Protein AF-A0A9N9WKV9-F1 (afdb_monomer_lite)

Radius of gyration: 31.24 Å; chains: 1; bounding box: 63×61×88 Å

Organism: NCBI:txid40085

Sequence (151 aa):
MCKRRRYNEIKNDPELLDIEKEKRRHQYLKRKKEKKVVQLKDKTLRSQREQRRRRKENSRKYRERKQANLNLIILDDTFPKEGPSVLKEEDPLQHATCPAVQRAIRKIRYKELKKRKLLISIIDALKKENASQCKKIHSLQKKLDDTKIKT

Structure (mmCIF, N/CA/C/O backbone):
data_AF-A0A9N9WKV9-F1
#
_entry.id   AF-A0A9N9WKV9-F1
#
loop_
_atom_site.group_PDB
_atom_site.id
_atom_site.type_symbol
_atom_site.label_atom_id
_atom_site.label_alt_i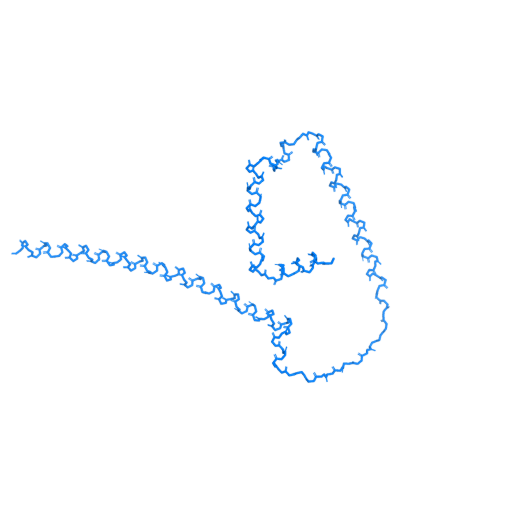d
_atom_site.label_comp_id
_atom_site.label_asym_id
_atom_site.label_entity_id
_atom_site.label_seq_id
_atom_site.pdbx_PDB_ins_code
_atom_site.Cartn_x
_atom_site.Cartn_y
_atom_site.Cartn_z
_atom_site.occupancy
_atom_site.B_iso_or_equiv
_atom_site.auth_seq_id
_atom_site.auth_comp_id
_atom_site.auth_asym_id
_atom_site.auth_atom_id
_atom_site.pdbx_PDB_model_num
ATOM 1 N N . MET A 1 1 ? 26.051 3.179 -13.783 1.00 53.38 1 MET A N 1
ATOM 2 C CA . MET A 1 1 ? 25.751 1.763 -13.447 1.00 53.38 1 MET A CA 1
ATOM 3 C C . MET A 1 1 ? 25.016 1.585 -12.108 1.00 53.38 1 MET A C 1
ATOM 5 O O . MET A 1 1 ? 23.976 0.935 -12.098 1.00 53.38 1 MET A O 1
ATOM 9 N N . CYS A 1 2 ? 25.465 2.189 -10.997 1.00 59.81 2 CYS A N 1
ATOM 10 C CA . CYS A 1 2 ? 24.922 1.929 -9.645 1.00 59.81 2 CYS A CA 1
ATOM 11 C C . CYS A 1 2 ? 23.418 2.223 -9.456 1.00 59.81 2 CYS A C 1
ATOM 13 O O . CYS A 1 2 ? 22.734 1.497 -8.741 1.00 59.81 2 CYS A O 1
ATOM 15 N N . LYS A 1 3 ? 22.860 3.224 -10.155 1.00 66.06 3 LYS A N 1
ATOM 16 C CA . LYS A 1 3 ? 21.421 3.554 -10.077 1.00 66.06 3 LYS A CA 1
ATOM 17 C C . LYS A 1 3 ? 20.508 2.441 -10.618 1.00 66.06 3 LYS A C 1
ATOM 19 O O . LYS A 1 3 ? 19.398 2.275 -10.124 1.00 66.06 3 LYS A O 1
ATOM 24 N N . ARG A 1 4 ? 20.969 1.674 -11.616 1.00 71.62 4 ARG A N 1
ATOM 25 C CA . ARG A 1 4 ? 20.188 0.592 -12.246 1.00 71.62 4 ARG A CA 1
ATOM 26 C C . ARG A 1 4 ? 20.168 -0.667 -11.373 1.00 71.62 4 ARG A C 1
ATOM 28 O O . ARG A 1 4 ? 19.117 -1.283 -11.248 1.00 71.62 4 ARG A O 1
ATOM 35 N N . ARG A 1 5 ? 21.294 -0.989 -10.720 1.00 74.88 5 ARG A N 1
ATOM 36 C CA . ARG A 1 5 ? 21.396 -2.086 -9.737 1.00 74.88 5 ARG A CA 1
ATOM 37 C C . ARG A 1 5 ? 20.501 -1.829 -8.524 1.00 74.88 5 ARG A C 1
ATOM 39 O O . ARG A 1 5 ? 19.593 -2.613 -8.283 1.00 74.88 5 ARG A O 1
ATOM 46 N N . ARG A 1 6 ? 20.615 -0.641 -7.919 1.00 75.31 6 ARG A N 1
ATOM 47 C CA . ARG A 1 6 ? 19.756 -0.208 -6.806 1.00 75.31 6 ARG A CA 1
ATOM 48 C C . ARG A 1 6 ? 18.262 -0.240 -7.146 1.00 75.31 6 ARG A C 1
ATOM 50 O O . ARG A 1 6 ? 17.451 -0.656 -6.330 1.00 75.31 6 ARG A O 1
ATOM 57 N N . TYR A 1 7 ? 17.877 0.183 -8.353 1.00 72.81 7 TYR A N 1
ATOM 58 C CA . TYR A 1 7 ? 16.476 0.101 -8.779 1.00 72.81 7 TYR A CA 1
ATOM 59 C C . TYR A 1 7 ? 15.995 -1.348 -8.901 1.00 72.81 7 TYR A C 1
ATOM 61 O O . TYR A 1 7 ? 14.878 -1.650 -8.496 1.00 72.81 7 TYR A O 1
ATOM 69 N N . ASN A 1 8 ? 16.828 -2.242 -9.437 1.00 74.81 8 ASN A N 1
ATOM 70 C CA . ASN A 1 8 ? 16.499 -3.660 -9.518 1.00 74.81 8 ASN A CA 1
ATOM 71 C C . ASN A 1 8 ? 16.411 -4.294 -8.122 1.00 74.81 8 ASN A C 1
ATOM 73 O O . ASN A 1 8 ? 15.481 -5.049 -7.878 1.00 74.81 8 ASN A O 1
ATOM 77 N N . GLU A 1 9 ? 17.304 -3.947 -7.198 1.00 76.38 9 GLU A N 1
ATOM 78 C CA . GLU A 1 9 ? 17.256 -4.388 -5.795 1.00 76.38 9 GLU A CA 1
ATOM 79 C C . GLU A 1 9 ? 15.953 -3.943 -5.113 1.00 76.38 9 GLU A C 1
ATOM 81 O O . GLU A 1 9 ? 15.213 -4.782 -4.611 1.00 76.38 9 GLU A O 1
ATOM 86 N N . ILE A 1 10 ? 15.598 -2.655 -5.209 1.00 73.38 10 ILE A N 1
ATOM 87 C CA . ILE A 1 10 ? 14.351 -2.108 -4.644 1.00 73.38 10 ILE A CA 1
ATOM 88 C C . ILE A 1 10 ? 13.109 -2.695 -5.329 1.00 73.38 10 ILE A C 1
ATOM 90 O O . ILE A 1 10 ? 12.085 -2.902 -4.691 1.00 73.38 10 ILE A O 1
ATOM 94 N N . LYS A 1 11 ? 13.155 -2.949 -6.641 1.00 75.12 11 LYS A N 1
ATOM 95 C CA . LYS A 1 11 ? 12.022 -3.519 -7.387 1.00 75.12 11 LYS A CA 1
ATOM 96 C C . LYS A 1 11 ? 11.801 -4.999 -7.065 1.00 75.12 11 LYS A C 1
ATOM 98 O O . LYS A 1 11 ? 10.664 -5.461 -7.118 1.00 75.12 11 LYS A O 1
ATOM 103 N N . ASN A 1 12 ? 12.873 -5.728 -6.768 1.00 75.38 12 ASN A N 1
ATOM 104 C CA . ASN A 1 12 ? 12.845 -7.167 -6.515 1.00 75.38 12 ASN A CA 1
ATOM 105 C C . ASN A 1 12 ? 12.626 -7.516 -5.031 1.00 75.38 12 ASN A C 1
ATOM 107 O O . ASN A 1 12 ? 12.466 -8.698 -4.713 1.00 75.38 12 ASN A O 1
ATOM 111 N N . ASP A 1 13 ? 12.610 -6.517 -4.144 1.00 79.44 13 ASP A N 1
ATOM 112 C CA . ASP A 1 13 ? 12.326 -6.657 -2.717 1.00 79.44 13 ASP A CA 1
ATOM 113 C C . ASP A 1 13 ? 11.046 -5.878 -2.336 1.00 79.44 13 ASP A C 1
ATOM 115 O O . ASP A 1 13 ? 11.025 -4.647 -2.415 1.00 79.44 13 ASP A O 1
ATOM 119 N N . PRO A 1 14 ? 9.958 -6.567 -1.938 1.00 76.00 14 PRO A N 1
ATOM 120 C CA . PRO A 1 14 ? 8.691 -5.922 -1.612 1.00 76.00 14 PRO A CA 1
ATOM 121 C C . PRO A 1 14 ? 8.759 -5.018 -0.372 1.00 76.00 14 PRO A C 1
ATOM 123 O O . PRO A 1 14 ? 8.053 -4.011 -0.342 1.00 76.00 14 PRO A O 1
ATOM 126 N N . GLU A 1 15 ? 9.604 -5.319 0.618 1.00 75.31 15 GLU A N 1
ATOM 127 C CA . GLU A 1 15 ? 9.721 -4.492 1.827 1.00 75.31 15 GLU A CA 1
ATOM 128 C C . GLU A 1 15 ? 10.442 -3.177 1.515 1.00 75.31 15 GLU A C 1
ATOM 130 O O . GLU A 1 15 ? 9.953 -2.094 1.85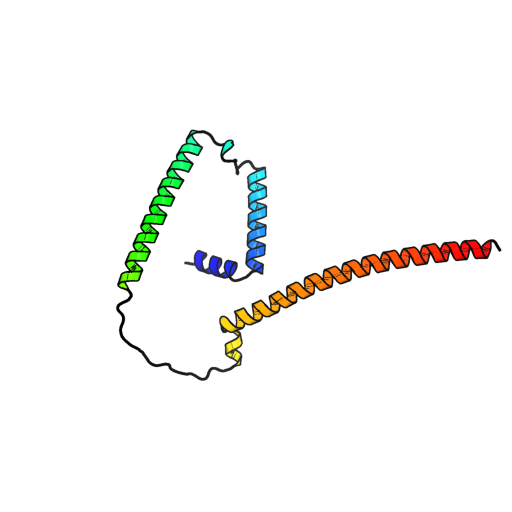0 1.00 75.31 15 GLU A O 1
ATOM 135 N N . LEU A 1 16 ? 11.549 -3.247 0.768 1.00 77.81 16 LEU A N 1
ATOM 136 C CA . LEU A 1 16 ? 12.245 -2.051 0.284 1.00 77.81 16 LEU A CA 1
ATOM 137 C C . LEU A 1 16 ? 11.366 -1.222 -0.656 1.00 77.81 16 LEU A C 1
ATOM 139 O O . LEU A 1 16 ? 11.397 0.010 -0.609 1.00 77.81 16 LEU A O 1
ATOM 143 N N . LEU A 1 17 ? 10.556 -1.875 -1.491 1.00 81.44 17 LEU A N 1
ATOM 144 C CA . LEU A 1 17 ? 9.624 -1.198 -2.383 1.00 81.44 17 LEU A CA 1
ATOM 145 C C . LEU A 1 17 ? 8.577 -0.394 -1.606 1.00 81.44 17 LEU A C 1
ATOM 147 O O . LEU A 1 17 ? 8.274 0.738 -1.992 1.00 81.44 17 LEU A O 1
ATOM 151 N N . ASP A 1 18 ? 8.019 -0.961 -0.538 1.00 80.62 18 ASP A N 1
ATOM 152 C CA . ASP A 1 18 ? 6.996 -0.299 0.269 1.00 80.62 18 ASP A CA 1
ATOM 153 C C . ASP A 1 18 ? 7.579 0.887 1.053 1.00 80.62 18 ASP A C 1
ATOM 155 O O . ASP A 1 18 ? 7.008 1.980 1.008 1.00 80.62 18 ASP A O 1
ATOM 159 N N . ILE A 1 19 ? 8.791 0.755 1.603 1.00 86.00 19 ILE A N 1
ATOM 160 C CA . ILE A 1 19 ? 9.538 1.876 2.203 1.00 86.00 19 ILE A CA 1
ATOM 161 C C . ILE A 1 19 ? 9.782 2.993 1.169 1.00 86.00 19 ILE A C 1
ATOM 163 O O . ILE A 1 19 ? 9.603 4.184 1.445 1.00 86.00 19 ILE A O 1
ATOM 167 N N . GLU A 1 20 ? 10.175 2.636 -0.055 1.00 87.25 20 GLU A N 1
ATOM 168 C CA . GLU A 1 20 ? 10.419 3.596 -1.137 1.00 87.25 20 GLU A CA 1
ATOM 169 C C . GLU A 1 20 ? 9.117 4.288 -1.596 1.00 87.25 20 GLU A C 1
ATOM 171 O O . GLU A 1 20 ? 9.137 5.456 -2.008 1.00 87.25 20 GLU A O 1
ATOM 176 N N . LYS A 1 21 ? 7.972 3.592 -1.544 1.00 87.38 21 LYS A N 1
ATOM 177 C CA . LYS A 1 21 ? 6.646 4.167 -1.834 1.00 87.38 21 LYS A CA 1
ATOM 178 C C . LYS A 1 21 ? 6.229 5.162 -0.757 1.00 87.38 21 LYS A C 1
ATOM 180 O O . LYS A 1 21 ? 5.773 6.252 -1.105 1.00 87.38 21 LYS A O 1
ATOM 185 N N . GLU A 1 22 ? 6.412 4.836 0.519 1.00 88.25 22 GLU A N 1
ATOM 186 C CA . GLU A 1 22 ? 6.097 5.745 1.627 1.00 88.25 22 GLU A CA 1
ATOM 187 C C . GLU A 1 22 ? 6.956 7.010 1.583 1.00 88.25 22 GLU A C 1
ATOM 189 O O . GLU A 1 22 ? 6.424 8.122 1.642 1.00 88.25 22 GLU A O 1
ATOM 194 N N . LYS A 1 23 ? 8.267 6.872 1.343 1.00 90.31 23 LYS A N 1
ATOM 195 C CA . LYS A 1 23 ? 9.171 8.018 1.135 1.00 90.31 23 LYS A CA 1
ATOM 196 C C . LYS A 1 23 ? 8.699 8.912 -0.011 1.00 90.31 23 LYS A C 1
ATOM 198 O O . LYS A 1 23 ? 8.634 10.135 0.137 1.00 90.31 23 LYS A O 1
ATOM 203 N N . ARG A 1 24 ? 8.308 8.318 -1.145 1.00 88.81 24 ARG A N 1
ATOM 204 C CA . ARG A 1 24 ? 7.748 9.059 -2.288 1.00 88.81 24 ARG A CA 1
ATOM 205 C C . ARG A 1 24 ? 6.434 9.758 -1.941 1.00 88.81 24 ARG A C 1
ATOM 207 O O . ARG A 1 24 ? 6.249 10.914 -2.325 1.00 88.81 24 ARG A O 1
ATOM 214 N N . ARG A 1 25 ? 5.546 9.107 -1.185 1.00 90.69 25 ARG A N 1
ATOM 215 C CA . ARG A 1 25 ? 4.280 9.688 -0.713 1.00 90.69 25 ARG A CA 1
ATOM 216 C C . ARG A 1 25 ? 4.525 10.901 0.186 1.00 90.69 25 ARG A C 1
ATOM 218 O O . ARG A 1 25 ? 3.926 11.949 -0.049 1.00 90.69 25 ARG A O 1
ATOM 225 N N . HIS A 1 26 ? 5.438 10.803 1.150 1.00 89.81 26 HIS A N 1
ATOM 226 C CA . HIS A 1 26 ? 5.801 11.922 2.024 1.00 89.81 26 HIS A CA 1
ATOM 227 C C . HIS A 1 26 ? 6.386 13.104 1.246 1.00 89.81 26 HIS A C 1
ATOM 229 O O . HIS A 1 26 ? 5.964 14.245 1.446 1.00 89.81 26 HIS A O 1
ATOM 235 N N . GLN A 1 27 ? 7.300 12.848 0.305 1.00 90.19 27 GLN A N 1
ATOM 236 C CA . GLN A 1 27 ? 7.853 13.897 -0.556 1.00 90.19 27 GLN A CA 1
ATOM 237 C C . GLN A 1 27 ? 6.775 14.572 -1.410 1.00 90.19 27 GLN A C 1
ATOM 239 O O . GLN A 1 27 ? 6.776 15.795 -1.549 1.00 90.19 27 GLN A O 1
ATOM 244 N N . TYR A 1 28 ? 5.841 13.795 -1.964 1.00 87.19 28 TYR A N 1
ATOM 245 C CA . TYR A 1 28 ? 4.717 14.329 -2.729 1.00 87.19 28 TYR A CA 1
ATOM 246 C C . TYR A 1 28 ? 3.823 15.229 -1.870 1.00 87.19 28 TYR A C 1
ATOM 248 O O . TYR A 1 28 ? 3.527 16.352 -2.274 1.00 87.19 28 TYR A O 1
ATOM 256 N N . LEU A 1 29 ? 3.443 14.778 -0.670 1.00 87.81 29 LEU A N 1
ATOM 257 C CA . LEU A 1 29 ? 2.642 15.572 0.265 1.00 87.81 29 LEU A CA 1
ATOM 258 C C . LEU A 1 29 ? 3.354 16.873 0.657 1.00 87.81 29 LEU A C 1
ATOM 260 O O . LEU A 1 29 ? 2.721 17.927 0.652 1.00 87.81 29 LEU A O 1
ATOM 264 N N . LYS A 1 30 ? 4.669 16.827 0.915 1.00 91.00 30 LYS A N 1
ATOM 265 C CA . LYS A 1 30 ? 5.486 18.019 1.192 1.00 91.00 30 LYS A CA 1
ATOM 266 C C . LYS A 1 30 ? 5.470 19.002 0.014 1.00 91.00 30 LYS A C 1
ATOM 268 O O . LYS A 1 30 ? 5.136 20.166 0.194 1.00 91.00 30 LYS A O 1
ATOM 273 N N . ARG A 1 31 ? 5.715 18.529 -1.214 1.00 85.06 31 ARG A N 1
ATOM 274 C CA . ARG A 1 31 ? 5.679 19.373 -2.427 1.00 85.06 31 ARG A CA 1
ATOM 275 C C . ARG A 1 31 ? 4.286 19.927 -2.738 1.00 85.06 31 ARG A C 1
ATOM 277 O O . ARG A 1 31 ? 4.181 21.028 -3.271 1.00 85.06 31 ARG A O 1
ATOM 284 N N . LYS A 1 32 ? 3.229 19.172 -2.423 1.00 85.00 32 LYS A N 1
ATOM 285 C CA . LYS A 1 32 ? 1.836 19.617 -2.555 1.00 85.00 32 LYS A CA 1
ATOM 286 C C . LYS A 1 32 ? 1.530 20.749 -1.569 1.00 85.00 32 LYS A C 1
ATOM 288 O O . LYS A 1 32 ? 0.953 21.746 -1.986 1.00 85.00 32 LYS A O 1
ATOM 293 N N . LYS A 1 33 ? 1.970 20.632 -0.307 1.00 85.31 33 LYS A N 1
ATOM 294 C CA . LYS A 1 33 ? 1.880 21.714 0.695 1.00 85.31 33 LYS A CA 1
ATOM 295 C C . LYS A 1 33 ? 2.644 22.966 0.250 1.00 85.31 33 LYS A C 1
ATOM 297 O O . LYS A 1 33 ? 2.114 24.063 0.339 1.00 85.31 33 LYS A O 1
ATOM 302 N N . GLU A 1 34 ? 3.834 22.793 -0.322 1.00 88.12 34 GLU A N 1
ATOM 303 C CA . GLU A 1 34 ? 4.664 23.878 -0.878 1.00 88.12 34 GLU A CA 1
ATOM 304 C C . GLU A 1 34 ? 4.146 24.447 -2.223 1.00 88.12 34 GLU A C 1
ATOM 306 O O . GLU A 1 34 ? 4.853 25.219 -2.864 1.00 88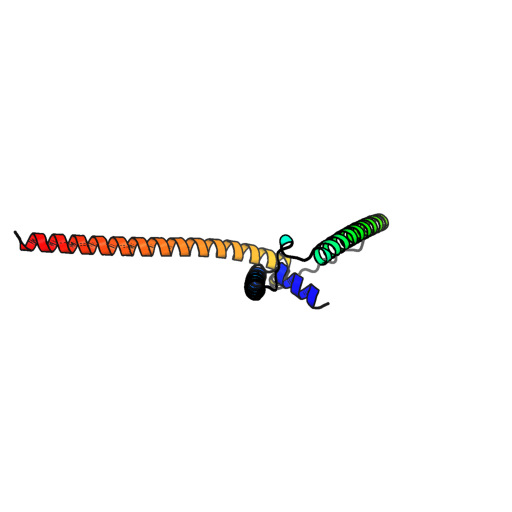.12 34 GLU A O 1
ATOM 311 N N . LYS A 1 35 ? 2.956 24.047 -2.707 1.00 78.88 35 LYS A N 1
ATOM 312 C CA . LYS A 1 35 ? 2.368 24.443 -4.011 1.00 78.88 35 LYS A CA 1
ATOM 313 C C . LYS A 1 35 ? 3.259 24.187 -5.243 1.00 78.88 35 LYS A C 1
ATOM 315 O O . LYS A 1 35 ? 2.987 24.686 -6.330 1.00 78.88 35 LYS A O 1
ATOM 320 N N . LYS A 1 36 ? 4.286 23.339 -5.123 1.00 79.06 36 LYS A N 1
ATOM 321 C CA . LYS A 1 36 ? 5.189 22.960 -6.231 1.00 79.06 36 LYS A CA 1
ATOM 322 C C . LYS A 1 36 ? 4.560 21.957 -7.200 1.00 79.06 36 LYS A C 1
ATOM 324 O O . LYS A 1 36 ? 5.055 21.766 -8.309 1.00 79.06 36 LYS A O 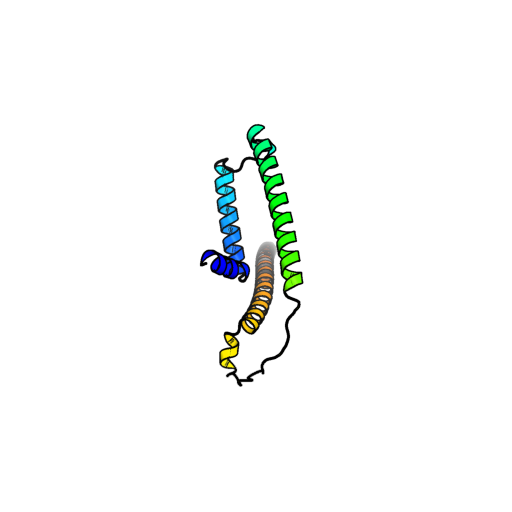1
ATOM 329 N N . VAL A 1 37 ? 3.481 21.289 -6.788 1.00 76.12 37 VAL A N 1
ATOM 330 C CA . VAL A 1 37 ? 2.681 20.402 -7.642 1.00 76.12 37 VAL A CA 1
ATOM 331 C C . VAL A 1 37 ? 1.404 21.138 -8.035 1.00 76.12 37 VAL A C 1
ATOM 333 O O . VAL A 1 37 ? 0.434 21.147 -7.284 1.00 76.12 37 VAL A O 1
ATOM 336 N N . VAL A 1 38 ? 1.425 21.753 -9.214 1.00 75.00 38 VAL A N 1
ATOM 337 C CA . VAL A 1 38 ? 0.297 22.503 -9.786 1.00 75.00 38 VAL A CA 1
ATOM 338 C C . VAL A 1 38 ? -0.483 21.591 -10.737 1.00 75.00 38 VAL A C 1
ATOM 340 O O . VAL A 1 38 ? 0.129 20.895 -11.563 1.00 75.00 38 VAL A O 1
ATOM 343 N N . GLN A 1 39 ? -1.818 21.556 -10.631 1.00 75.31 39 GLN A N 1
ATOM 344 C CA . GLN A 1 39 ? -2.629 20.764 -11.559 1.00 75.31 39 GLN A CA 1
ATOM 345 C C . GLN A 1 39 ? -2.523 21.342 -12.971 1.00 75.31 39 GLN A C 1
ATOM 347 O O . GLN A 1 39 ? -2.280 22.526 -13.165 1.00 75.31 39 GLN A O 1
ATOM 352 N N . LEU A 1 40 ? -2.712 20.505 -13.991 1.00 72.00 40 LEU A N 1
ATOM 353 C CA . LEU A 1 40 ? -2.609 20.932 -15.393 1.00 72.00 40 LEU A CA 1
ATOM 354 C C . LEU A 1 40 ? -3.547 22.099 -15.747 1.00 72.00 40 LEU A C 1
ATOM 356 O O . LEU A 1 40 ? -3.179 22.905 -16.596 1.00 72.00 40 LEU A O 1
ATOM 360 N N . LYS A 1 41 ? -4.714 22.175 -15.093 1.00 75.00 41 LYS A N 1
ATOM 361 C CA . LYS A 1 41 ? -5.713 23.240 -15.263 1.00 75.00 41 LYS A CA 1
ATOM 362 C C . LYS A 1 41 ? -5.233 24.586 -14.715 1.00 75.00 41 LYS A C 1
ATOM 364 O O . LYS A 1 41 ? -5.521 25.614 -15.309 1.00 75.00 41 LYS A O 1
ATOM 369 N N . ASP A 1 42 ? -4.415 24.546 -13.669 1.00 78.62 42 ASP A N 1
ATOM 370 C CA . ASP A 1 42 ? -3.913 25.727 -12.960 1.00 78.62 42 ASP A CA 1
ATOM 371 C C . ASP A 1 42 ? -2.591 26.245 -13.565 1.00 78.62 42 ASP A C 1
ATOM 373 O O . ASP A 1 42 ? -1.977 27.185 -13.064 1.00 78.62 42 ASP A O 1
ATOM 377 N N . LYS A 1 43 ? -2.103 25.613 -14.643 1.00 81.38 43 LYS A N 1
ATOM 378 C CA . LYS A 1 43 ? -0.911 26.056 -15.377 1.00 81.38 43 LYS A CA 1
ATOM 379 C C . LYS A 1 43 ? -1.266 27.114 -16.412 1.00 81.38 43 LYS A C 1
ATOM 381 O O . LYS A 1 43 ? -2.289 27.014 -17.083 1.00 81.38 43 LYS A O 1
ATOM 386 N N . THR A 1 44 ? -0.333 28.030 -16.663 1.00 86.75 44 THR A N 1
ATOM 387 C CA . THR A 1 44 ? -0.444 29.001 -17.760 1.00 86.75 44 THR A CA 1
ATOM 388 C C . THR A 1 44 ? -0.576 28.311 -19.122 1.00 86.75 44 THR A C 1
ATOM 390 O O . THR A 1 44 ? 0.011 27.251 -19.368 1.00 86.75 44 THR A O 1
ATOM 393 N N . LEU A 1 45 ? -1.301 28.940 -20.053 1.00 88.50 45 LEU A N 1
ATOM 394 C CA . LEU A 1 45 ? -1.523 28.416 -21.409 1.00 88.50 45 LEU A CA 1
ATOM 395 C C . LEU A 1 45 ? -0.211 28.087 -22.139 1.00 88.50 45 LEU A C 1
ATOM 397 O O . LEU A 1 45 ? -0.118 27.070 -22.831 1.00 88.50 45 LEU A O 1
ATOM 401 N N . ARG A 1 46 ? 0.832 28.903 -21.941 1.00 88.44 46 ARG A N 1
ATOM 402 C CA . ARG A 1 46 ? 2.174 28.667 -22.496 1.00 88.44 46 ARG A CA 1
ATOM 403 C C . ARG A 1 46 ? 2.779 27.357 -21.979 1.00 88.44 46 ARG A C 1
ATOM 405 O O . ARG A 1 46 ? 3.228 26.540 -22.780 1.00 88.44 46 ARG A O 1
ATOM 412 N N . SER A 1 47 ? 2.712 27.115 -20.668 1.00 84.88 47 SER A N 1
ATOM 413 C CA . SER A 1 47 ? 3.201 25.875 -20.049 1.00 84.88 47 SER A CA 1
ATOM 414 C C . SER A 1 47 ? 2.411 24.647 -20.516 1.00 84.88 47 SER A C 1
ATOM 416 O O . SER A 1 47 ? 2.987 23.592 -20.798 1.00 84.88 47 SER A O 1
ATOM 418 N N . GLN A 1 48 ? 1.092 24.782 -20.681 1.00 84.88 48 GLN A N 1
ATOM 419 C CA . GLN A 1 48 ? 0.256 23.708 -21.217 1.00 84.88 48 GLN A CA 1
ATOM 420 C C . GLN A 1 48 ? 0.638 23.350 -22.663 1.00 84.88 48 GLN A C 1
ATOM 422 O O . GLN A 1 48 ? 0.764 22.167 -22.994 1.00 84.88 48 GLN A O 1
ATOM 427 N N . ARG A 1 49 ? 0.862 24.353 -23.525 1.00 90.06 49 ARG A N 1
ATOM 428 C CA . ARG A 1 49 ? 1.304 24.158 -24.919 1.00 90.06 49 ARG A CA 1
ATOM 429 C C . ARG A 1 49 ? 2.658 23.459 -24.986 1.00 90.06 49 ARG A C 1
ATOM 431 O O . ARG A 1 49 ? 2.814 22.494 -25.734 1.00 90.06 49 ARG A O 1
ATOM 438 N N . GLU A 1 50 ? 3.607 23.884 -24.163 1.00 91.06 50 GLU A N 1
ATOM 439 C CA . GLU A 1 50 ? 4.928 23.264 -24.092 1.00 91.06 50 GLU A CA 1
ATOM 440 C C . GLU A 1 50 ? 4.845 21.798 -23.639 1.00 91.06 50 GLU A C 1
ATOM 442 O O . GLU A 1 50 ? 5.444 20.912 -24.253 1.00 91.06 50 GLU A O 1
ATOM 447 N N . GLN A 1 51 ? 4.018 21.504 -22.632 1.00 87.06 51 GLN A N 1
ATOM 448 C CA . GLN A 1 51 ? 3.793 20.136 -22.168 1.00 87.06 51 GLN A CA 1
ATOM 449 C C . GLN A 1 51 ? 3.177 19.249 -23.263 1.00 87.06 51 GLN A C 1
ATOM 451 O O . GLN A 1 51 ? 3.568 18.087 -23.401 1.00 87.06 51 GLN A O 1
ATOM 456 N N . ARG A 1 52 ? 2.251 19.780 -24.075 1.00 88.44 52 ARG A N 1
ATOM 457 C CA . ARG A 1 52 ? 1.703 19.069 -25.246 1.00 88.44 52 ARG A CA 1
ATOM 458 C C . ARG A 1 52 ? 2.785 18.796 -26.294 1.00 88.44 52 ARG A C 1
ATOM 460 O O . ARG A 1 52 ? 2.843 17.682 -26.811 1.00 88.44 52 ARG A O 1
ATOM 467 N N . ARG A 1 53 ? 3.662 19.768 -26.569 1.00 93.62 53 ARG A N 1
ATOM 468 C CA . ARG A 1 53 ? 4.779 19.618 -27.519 1.00 93.62 53 ARG A CA 1
ATOM 469 C C . ARG A 1 53 ? 5.740 18.511 -27.074 1.00 93.62 53 ARG A C 1
ATOM 471 O O . ARG A 1 53 ? 5.979 17.580 -27.837 1.00 93.62 53 ARG A O 1
ATOM 478 N N . ARG A 1 54 ? 6.151 18.525 -25.800 1.00 92.56 54 ARG A N 1
ATOM 479 C CA . ARG A 1 54 ? 6.989 17.471 -25.191 1.00 92.56 54 ARG A CA 1
ATOM 480 C C . ARG A 1 54 ? 6.325 16.090 -25.243 1.00 92.56 54 ARG A C 1
ATOM 482 O O . ARG A 1 54 ? 6.995 15.095 -25.492 1.00 92.56 54 ARG A O 1
ATOM 489 N N . ARG A 1 55 ? 5.003 16.001 -25.035 1.00 90.50 55 ARG A N 1
ATOM 490 C CA . ARG A 1 55 ? 4.260 14.729 -25.161 1.00 90.50 55 ARG A CA 1
ATOM 491 C C . ARG A 1 55 ? 4.301 14.174 -26.584 1.00 90.50 55 ARG A C 1
ATOM 493 O O . ARG A 1 55 ? 4.546 12.981 -26.742 1.00 90.50 55 ARG A O 1
ATOM 500 N N . LYS A 1 56 ? 4.086 15.022 -27.597 1.00 93.06 56 LYS A N 1
ATOM 501 C CA . LYS A 1 56 ? 4.179 14.618 -29.010 1.00 93.06 56 LYS A CA 1
ATOM 502 C C . LYS A 1 56 ? 5.585 14.118 -29.347 1.00 93.06 56 LYS A C 1
ATOM 504 O O . LYS A 1 56 ? 5.726 13.034 -29.902 1.00 93.06 56 LYS A O 1
ATOM 509 N N . GLU A 1 57 ? 6.609 14.861 -28.938 1.00 94.31 57 GLU A N 1
ATOM 510 C CA . GLU A 1 57 ? 8.010 14.501 -29.178 1.00 94.31 57 GLU A CA 1
ATOM 511 C C . GLU A 1 57 ? 8.398 13.179 -28.495 1.00 94.31 57 GLU A C 1
ATOM 513 O O . GLU A 1 57 ? 8.966 12.294 -29.130 1.00 94.31 57 GLU A O 1
ATOM 518 N N . ASN A 1 58 ? 8.027 12.992 -27.226 1.00 92.62 58 ASN A N 1
ATOM 519 C CA . ASN A 1 58 ? 8.299 11.748 -26.502 1.00 92.62 58 ASN A CA 1
ATOM 520 C C . ASN A 1 58 ? 7.565 10.547 -27.109 1.00 92.62 58 ASN A C 1
ATOM 522 O O . ASN A 1 58 ? 8.126 9.455 -27.165 1.00 92.62 58 ASN A O 1
ATOM 526 N N . SER A 1 59 ? 6.324 10.737 -27.566 1.00 92.19 59 SER A N 1
ATOM 527 C CA . SER A 1 59 ? 5.566 9.684 -28.247 1.00 92.19 59 SER A CA 1
ATOM 528 C C . SER A 1 59 ? 6.243 9.272 -29.553 1.00 92.19 59 SER A C 1
ATOM 530 O O . SER A 1 59 ? 6.401 8.078 -29.802 1.00 92.19 59 SER A O 1
ATOM 532 N N . ARG A 1 60 ? 6.710 10.248 -30.341 1.00 94.56 60 ARG A N 1
ATOM 533 C CA . ARG A 1 60 ? 7.481 10.006 -31.564 1.00 94.56 60 ARG A CA 1
ATOM 534 C C . ARG A 1 60 ? 8.771 9.233 -31.268 1.00 94.56 60 ARG A C 1
ATOM 536 O O . ARG A 1 60 ? 8.938 8.142 -31.802 1.00 94.56 60 ARG A O 1
ATOM 543 N N . LYS A 1 61 ? 9.597 9.710 -30.328 1.00 91.56 61 LYS A N 1
ATOM 544 C CA . LYS A 1 61 ? 10.838 9.026 -29.907 1.00 91.56 61 LYS A CA 1
ATOM 545 C C . LYS A 1 61 ? 10.592 7.599 -29.415 1.00 91.56 61 LYS A C 1
ATOM 547 O O . LYS A 1 61 ? 11.400 6.710 -29.661 1.00 91.56 61 LYS A O 1
ATOM 552 N N . TYR A 1 62 ? 9.496 7.365 -28.691 1.00 90.44 62 TYR A N 1
ATOM 553 C CA . TYR A 1 62 ? 9.133 6.022 -28.237 1.00 90.44 62 TYR A CA 1
ATOM 554 C C . TYR A 1 62 ? 8.816 5.091 -29.413 1.00 90.44 62 TYR A C 1
ATOM 556 O O . TYR A 1 62 ? 9.298 3.961 -29.427 1.00 90.44 62 TYR A O 1
ATOM 564 N N . ARG A 1 63 ? 8.043 5.561 -30.401 1.00 87.00 63 ARG A N 1
ATOM 565 C CA . ARG A 1 63 ? 7.724 4.783 -31.609 1.00 87.00 63 ARG A CA 1
ATOM 566 C C . ARG A 1 63 ? 8.978 4.471 -32.420 1.00 87.00 63 ARG A C 1
ATOM 568 O O . ARG A 1 63 ? 9.187 3.310 -32.743 1.00 87.00 63 ARG A O 1
ATOM 575 N N . GLU A 1 64 ? 9.831 5.468 -32.644 1.00 88.38 64 GLU A N 1
ATOM 576 C CA . GLU A 1 64 ? 11.111 5.309 -33.350 1.00 88.38 64 GLU A CA 1
ATOM 577 C C . GLU A 1 64 ? 12.006 4.267 -32.659 1.00 88.38 64 GLU A C 1
ATOM 579 O O . GLU A 1 64 ? 12.475 3.332 -33.299 1.00 88.38 64 GLU A O 1
ATOM 584 N N . ARG A 1 65 ? 12.173 4.344 -31.329 1.00 84.12 65 ARG A N 1
ATOM 585 C CA . ARG A 1 65 ? 12.940 3.338 -30.567 1.00 84.12 65 ARG A CA 1
ATOM 586 C C . ARG A 1 65 ? 12.316 1.949 -30.617 1.00 84.12 65 ARG A C 1
ATOM 588 O O . ARG A 1 65 ? 13.037 0.962 -30.691 1.00 84.12 65 ARG A O 1
ATOM 595 N N . LYS A 1 66 ? 10.987 1.857 -30.530 1.00 83.31 66 LYS A N 1
ATOM 596 C CA . LYS A 1 66 ? 10.285 0.572 -30.583 1.00 83.31 66 LYS A CA 1
ATOM 597 C C . LYS A 1 66 ? 10.476 -0.088 -31.950 1.00 83.31 66 LYS A C 1
ATOM 599 O O . LYS A 1 66 ? 10.735 -1.282 -31.993 1.00 83.31 66 LYS A O 1
ATOM 604 N N . GLN A 1 67 ? 10.395 0.690 -33.027 1.00 79.88 67 GLN A N 1
ATOM 605 C CA . GLN A 1 67 ? 10.635 0.221 -34.390 1.00 79.88 67 GLN A CA 1
ATOM 606 C C . GLN A 1 67 ? 12.099 -0.187 -34.601 1.00 79.88 67 GLN A C 1
ATOM 608 O O . GLN A 1 67 ? 12.350 -1.265 -35.122 1.00 79.88 67 GLN A O 1
ATOM 613 N N . ALA A 1 68 ? 13.058 0.602 -34.107 1.00 74.00 68 ALA A N 1
ATOM 614 C CA . ALA A 1 68 ? 14.477 0.243 -34.149 1.00 74.00 68 ALA A CA 1
ATOM 615 C C . ALA A 1 68 ? 14.778 -1.066 -33.393 1.00 74.00 68 ALA A C 1
ATOM 617 O O . ALA A 1 68 ? 15.514 -1.905 -33.897 1.00 74.00 68 ALA A O 1
ATOM 618 N N . ASN A 1 69 ? 14.170 -1.281 -32.220 1.00 68.69 69 ASN A N 1
ATOM 619 C CA . ASN A 1 69 ? 14.326 -2.532 -31.471 1.00 68.69 69 ASN A CA 1
ATOM 620 C C . ASN A 1 69 ? 13.691 -3.733 -32.189 1.00 68.69 69 ASN A C 1
ATOM 622 O O . ASN A 1 69 ? 14.247 -4.820 -32.136 1.00 68.69 69 ASN A O 1
ATOM 626 N N . LEU A 1 70 ? 12.539 -3.549 -32.844 1.00 65.94 70 LEU A N 1
ATOM 627 C CA . LEU A 1 70 ? 11.923 -4.595 -33.669 1.00 65.94 70 LEU A CA 1
ATOM 628 C C . LEU A 1 70 ? 12.831 -4.982 -34.840 1.00 65.94 70 LEU A C 1
ATOM 630 O O . LEU A 1 70 ? 13.027 -6.164 -35.084 1.00 65.94 70 LEU A O 1
ATOM 634 N N . ASN A 1 71 ? 13.432 -3.995 -35.503 1.00 59.94 71 ASN A N 1
ATOM 635 C CA . ASN A 1 71 ? 14.358 -4.240 -36.605 1.00 59.94 71 ASN A CA 1
ATOM 636 C C . ASN A 1 71 ? 15.666 -4.912 -36.142 1.00 59.94 71 ASN A C 1
ATOM 638 O O . ASN A 1 71 ? 16.227 -5.690 -36.901 1.00 59.94 71 ASN A O 1
ATOM 642 N N . LEU A 1 72 ? 16.136 -4.652 -34.911 1.00 57.38 72 LEU A N 1
ATOM 643 C CA . LEU A 1 72 ? 17.288 -5.361 -34.330 1.00 57.38 72 LEU A CA 1
ATOM 644 C C . LEU A 1 72 ? 16.985 -6.840 -34.042 1.00 57.38 72 LEU A C 1
ATOM 646 O O . LEU A 1 72 ? 17.818 -7.687 -34.320 1.00 57.38 72 LEU A O 1
ATOM 650 N N . ILE A 1 73 ? 15.798 -7.150 -33.509 1.00 55.59 73 ILE A N 1
ATOM 651 C CA . ILE A 1 73 ? 15.413 -8.527 -33.146 1.00 55.59 73 ILE A CA 1
ATOM 652 C C . ILE A 1 73 ? 15.333 -9.435 -34.384 1.00 55.59 73 ILE A C 1
ATOM 654 O O . ILE A 1 73 ? 15.655 -10.610 -34.297 1.00 55.59 73 ILE A O 1
ATOM 658 N N . ILE A 1 74 ? 14.960 -8.887 -35.544 1.00 54.34 74 ILE A N 1
ATOM 659 C CA . ILE A 1 74 ? 14.849 -9.645 -36.802 1.00 54.34 74 ILE A CA 1
ATOM 660 C C . ILE A 1 74 ? 16.233 -10.006 -37.387 1.00 54.34 74 ILE A C 1
ATOM 662 O O . ILE A 1 74 ? 16.330 -10.937 -38.179 1.00 54.34 74 ILE A O 1
ATOM 666 N N . LEU A 1 75 ? 17.311 -9.312 -36.992 1.00 50.50 75 LEU A N 1
ATOM 667 C CA . LEU A 1 75 ? 18.676 -9.623 -37.443 1.00 50.50 75 LEU A CA 1
ATOM 668 C C . LEU A 1 75 ? 19.380 -10.708 -36.603 1.00 50.50 75 LEU A C 1
ATOM 670 O O . LEU A 1 75 ? 20.366 -11.267 -37.071 1.00 50.50 75 LEU A O 1
ATOM 674 N N . ASP A 1 76 ? 18.893 -11.006 -35.394 1.00 43.81 76 ASP A N 1
ATOM 675 C CA . ASP A 1 76 ? 19.535 -11.943 -34.455 1.00 43.81 76 ASP A CA 1
ATOM 676 C C . ASP A 1 76 ? 19.044 -13.406 -34.598 1.00 43.81 76 ASP A C 1
ATOM 678 O O . ASP A 1 76 ? 19.578 -14.291 -33.935 1.00 43.81 76 ASP A O 1
ATOM 682 N N . ASP A 1 77 ? 18.080 -13.704 -35.482 1.00 44.66 77 ASP A N 1
ATOM 683 C CA . ASP A 1 77 ? 17.568 -15.075 -35.715 1.00 44.66 77 ASP A CA 1
ATOM 684 C C . ASP A 1 77 ? 18.474 -15.945 -36.623 1.00 44.66 77 ASP A C 1
ATOM 686 O O . ASP A 1 77 ? 18.125 -17.069 -36.985 1.00 44.66 77 ASP A O 1
ATOM 690 N N . THR A 1 78 ? 19.681 -15.480 -36.960 1.00 45.50 78 THR A N 1
ATOM 691 C CA . THR A 1 78 ? 20.726 -16.297 -37.602 1.00 45.50 78 THR A CA 1
ATOM 692 C C . THR A 1 78 ? 21.822 -16.673 -36.603 1.00 45.50 78 THR A C 1
ATOM 694 O O . THR A 1 78 ? 22.867 -16.030 -36.553 1.00 45.50 78 THR A O 1
ATOM 697 N N . PHE A 1 79 ? 21.627 -17.751 -35.840 1.00 41.75 79 PHE A N 1
ATOM 698 C CA . PHE A 1 79 ? 22.708 -18.413 -35.093 1.00 41.75 79 PHE A CA 1
ATOM 699 C C . PHE A 1 79 ? 22.753 -19.917 -35.391 1.00 41.75 79 PHE A C 1
ATOM 701 O O . PHE A 1 79 ? 21.716 -20.577 -35.314 1.00 41.75 79 PHE A O 1
ATOM 708 N N . PRO A 1 80 ? 23.946 -20.503 -35.618 1.00 50.06 80 PRO A N 1
ATOM 709 C CA . PRO A 1 80 ? 24.173 -21.924 -35.408 1.00 50.06 80 PRO A CA 1
ATOM 710 C C . PRO A 1 80 ? 24.948 -22.232 -34.106 1.00 50.06 80 PRO A C 1
ATOM 712 O O . PRO A 1 80 ? 25.883 -21.528 -33.737 1.00 50.06 80 PRO A O 1
ATOM 715 N N . LYS A 1 81 ? 24.565 -23.384 -33.527 1.00 43.34 81 LYS A N 1
ATOM 716 C CA . LYS A 1 81 ? 25.320 -24.414 -32.770 1.00 43.34 81 LYS A CA 1
ATOM 717 C C . LYS A 1 81 ? 25.913 -24.150 -31.368 1.00 43.34 81 LYS A C 1
ATOM 719 O O . LYS A 1 81 ? 26.926 -23.490 -31.193 1.00 43.34 81 LYS A O 1
ATOM 724 N N . GLU A 1 82 ? 25.272 -24.835 -30.412 1.00 48.91 82 GLU A N 1
ATOM 725 C CA . GLU A 1 82 ? 25.781 -25.777 -29.390 1.00 48.91 82 GLU A CA 1
ATOM 726 C C . GLU A 1 82 ? 27.213 -25.649 -28.830 1.00 48.91 82 GLU A C 1
ATOM 728 O O . GLU A 1 82 ? 28.208 -25.741 -29.544 1.00 48.91 82 GLU A O 1
ATOM 733 N N . GLY A 1 83 ? 27.290 -25.627 -27.493 1.00 34.41 83 GLY A N 1
ATOM 734 C CA . GLY A 1 83 ? 28.466 -25.976 -26.692 1.00 34.41 83 GLY A CA 1
ATOM 735 C C . GLY A 1 83 ? 28.034 -26.719 -25.410 1.00 34.41 83 GLY A C 1
ATOM 736 O O . GLY A 1 83 ? 26.928 -26.474 -24.922 1.00 34.41 83 GLY A O 1
ATOM 737 N N . PRO A 1 84 ? 28.850 -27.653 -24.884 1.00 46.03 84 PRO A N 1
ATOM 738 C CA . PRO A 1 84 ? 28.402 -28.727 -23.996 1.00 46.03 84 PRO A CA 1
ATOM 739 C C . PRO A 1 84 ? 28.183 -28.289 -22.542 1.00 46.03 84 PRO A C 1
ATOM 741 O O . PRO A 1 84 ? 28.916 -27.473 -21.982 1.00 46.03 84 PRO A O 1
ATOM 744 N N . SER A 1 85 ? 27.179 -28.902 -21.913 1.00 49.34 85 SER A N 1
ATOM 745 C CA . SER A 1 85 ? 26.836 -28.761 -20.499 1.00 49.34 85 SER A CA 1
ATOM 746 C C . SER A 1 85 ? 27.864 -29.454 -19.601 1.00 49.34 85 SER A C 1
ATOM 748 O O . SER A 1 85 ? 27.907 -30.682 -19.526 1.00 49.34 85 SER A O 1
ATOM 750 N N . VAL A 1 86 ? 28.654 -28.674 -18.865 1.00 42.59 86 VAL A N 1
ATOM 751 C CA . VAL A 1 86 ? 29.446 -29.185 -17.739 1.00 42.59 86 VAL A CA 1
ATOM 752 C C . VAL A 1 86 ? 28.522 -29.281 -16.522 1.00 42.59 86 VAL A C 1
ATOM 754 O O . VAL A 1 86 ? 28.238 -28.276 -15.872 1.00 42.59 86 VAL A O 1
ATOM 757 N N . LEU A 1 87 ? 28.032 -30.486 -16.227 1.00 50.16 87 LEU A N 1
ATOM 758 C CA . LEU A 1 87 ? 27.397 -30.809 -14.948 1.00 50.16 87 LEU A CA 1
ATOM 759 C C . LEU A 1 87 ? 28.495 -30.885 -13.881 1.00 50.16 87 LEU A C 1
ATOM 761 O O . LEU A 1 87 ? 29.242 -31.857 -13.821 1.00 50.16 87 LEU A O 1
ATOM 765 N N . LYS A 1 88 ? 28.616 -29.839 -13.061 1.00 48.69 88 LYS A N 1
ATOM 766 C CA . LYS A 1 88 ? 29.304 -29.926 -11.771 1.00 48.69 88 LYS A CA 1
ATOM 767 C C . LYS A 1 88 ? 28.254 -30.275 -10.724 1.00 48.69 88 LYS A C 1
ATOM 769 O O . LYS A 1 88 ? 27.263 -29.558 -10.603 1.00 48.69 88 LYS A O 1
ATOM 774 N N . GLU A 1 89 ? 28.457 -31.371 -10.003 1.00 57.19 89 GLU A N 1
ATOM 775 C CA . GLU A 1 89 ? 27.740 -31.631 -8.756 1.00 57.19 89 GLU A CA 1
ATOM 776 C C . GLU A 1 89 ? 28.088 -30.503 -7.776 1.00 57.19 89 GLU A C 1
ATOM 778 O O . GLU A 1 89 ? 29.235 -30.369 -7.349 1.00 57.19 89 GLU A O 1
ATOM 783 N N . GLU A 1 90 ? 27.122 -29.627 -7.492 1.00 55.16 90 GLU A N 1
ATOM 784 C CA . GLU A 1 90 ? 27.282 -28.546 -6.521 1.00 55.16 90 GLU A CA 1
ATOM 785 C C . GLU A 1 90 ? 26.719 -28.962 -5.157 1.00 55.16 90 GLU A C 1
ATOM 787 O O . GLU A 1 90 ? 25.624 -29.509 -5.036 1.00 55.16 90 GLU A O 1
ATOM 792 N N . ASP A 1 91 ? 27.505 -28.668 -4.126 1.00 55.97 91 ASP A N 1
ATOM 793 C CA . ASP A 1 91 ? 27.224 -28.861 -2.707 1.00 55.97 91 ASP A CA 1
ATOM 794 C C . ASP A 1 91 ? 25.867 -28.223 -2.296 1.00 55.97 91 ASP A C 1
ATOM 796 O O . ASP A 1 91 ? 25.670 -27.014 -2.494 1.00 55.97 91 ASP A O 1
ATOM 800 N N . PRO A 1 92 ? 24.907 -28.977 -1.713 1.00 60.03 92 PRO A N 1
ATOM 801 C CA . PRO A 1 92 ? 23.543 -28.504 -1.446 1.00 60.03 92 PRO A CA 1
ATOM 802 C C . PRO A 1 92 ? 23.454 -27.285 -0.514 1.00 60.03 92 PRO A C 1
ATOM 804 O O . PRO A 1 92 ? 22.447 -26.567 -0.544 1.00 60.03 92 PRO A O 1
ATOM 807 N N . LEU A 1 93 ? 24.493 -26.986 0.275 1.00 56.59 93 LEU A N 1
ATOM 808 C CA . LEU A 1 93 ? 24.545 -25.766 1.090 1.00 56.59 93 LEU A CA 1
ATOM 809 C C . LEU A 1 93 ? 24.729 -24.488 0.254 1.00 56.59 93 LEU A C 1
ATOM 811 O O . LEU A 1 93 ? 24.262 -23.418 0.657 1.00 56.59 93 LEU A O 1
ATOM 815 N N . GLN A 1 94 ? 25.340 -24.576 -0.931 1.00 53.50 94 GLN A N 1
ATOM 816 C CA . GLN A 1 94 ? 25.521 -23.427 -1.826 1.00 53.50 94 GLN A CA 1
ATOM 817 C C . GLN A 1 94 ? 24.242 -23.076 -2.598 1.00 53.50 94 GLN A C 1
ATOM 819 O O . GLN A 1 94 ? 24.053 -21.939 -3.029 1.00 53.50 94 GLN A O 1
ATOM 824 N N . HIS A 1 95 ? 23.273 -23.990 -2.690 1.00 54.53 95 HIS A N 1
ATOM 825 C CA . HIS A 1 95 ? 21.983 -23.694 -3.312 1.00 54.53 95 HIS A CA 1
ATOM 826 C C . HIS A 1 95 ? 21.129 -22.697 -2.512 1.00 54.53 95 HIS A C 1
ATOM 828 O O . HIS A 1 95 ? 20.251 -22.055 -3.090 1.00 54.53 95 HIS A O 1
ATOM 834 N N . ALA A 1 96 ? 21.398 -22.475 -1.220 1.00 57.03 96 ALA A N 1
ATOM 835 C CA . ALA A 1 96 ? 20.694 -21.461 -0.427 1.00 57.03 96 ALA A CA 1
ATOM 836 C C . ALA A 1 96 ? 20.978 -20.018 -0.899 1.00 57.03 96 ALA A C 1
ATOM 838 O O . ALA A 1 96 ? 20.138 -19.124 -0.731 1.00 57.03 96 ALA A O 1
ATOM 839 N N . THR A 1 97 ? 22.132 -19.774 -1.529 1.00 62.66 97 THR A N 1
ATOM 840 C CA . THR A 1 97 ? 22.483 -18.474 -2.125 1.00 62.66 97 THR A CA 1
ATOM 841 C C . THR A 1 97 ? 22.034 -18.348 -3.582 1.00 62.66 97 THR A C 1
ATOM 843 O O . THR A 1 97 ? 22.024 -17.237 -4.119 1.00 62.66 97 THR A O 1
ATOM 846 N N . CYS A 1 98 ? 21.557 -19.435 -4.203 1.00 75.56 98 CYS A N 1
ATOM 847 C CA . CYS A 1 98 ? 21.032 -19.411 -5.563 1.00 75.56 98 CYS A CA 1
ATOM 848 C C . CYS A 1 98 ? 19.813 -18.468 -5.666 1.00 75.56 98 CYS A C 1
ATOM 850 O O . CYS A 1 98 ? 18.844 -18.600 -4.904 1.00 75.56 98 CYS A O 1
ATOM 852 N N . PRO A 1 99 ? 19.787 -17.534 -6.639 1.00 76.50 99 PRO A N 1
ATOM 853 C CA . PRO A 1 99 ? 18.688 -16.585 -6.798 1.00 76.50 99 PRO A CA 1
ATOM 854 C C . PRO A 1 99 ? 17.305 -17.237 -6.940 1.00 76.50 99 PRO A C 1
ATOM 856 O O . PRO A 1 99 ? 16.307 -16.635 -6.541 1.00 76.50 99 PRO A O 1
ATOM 859 N N . ALA A 1 100 ? 17.217 -18.443 -7.510 1.00 73.25 100 ALA A N 1
ATOM 860 C CA . ALA A 1 100 ? 15.957 -19.173 -7.657 1.00 73.25 100 ALA A CA 1
ATOM 861 C C . ALA A 1 100 ? 15.416 -19.660 -6.301 1.00 73.25 100 ALA A C 1
ATOM 863 O O . ALA A 1 100 ? 14.253 -19.406 -5.970 1.00 73.25 100 ALA A O 1
ATOM 864 N N . VAL A 1 101 ? 16.280 -20.264 -5.483 1.00 75.31 101 VAL A N 1
ATOM 865 C CA . VAL A 1 101 ? 15.955 -20.739 -4.130 1.00 75.31 101 VAL A CA 1
ATOM 866 C C . VAL A 1 101 ? 15.610 -19.561 -3.220 1.00 75.31 101 VAL A C 1
ATOM 868 O O . VAL A 1 101 ? 14.580 -19.578 -2.546 1.00 75.31 101 VAL A O 1
ATOM 871 N N . GLN A 1 102 ? 16.366 -18.461 -3.291 1.00 76.81 102 GLN A N 1
ATOM 872 C CA . GLN A 1 102 ? 16.038 -17.243 -2.548 1.00 76.81 102 GLN A CA 1
ATOM 873 C C . GLN A 1 102 ? 14.662 -16.671 -2.918 1.00 76.81 102 GLN A C 1
ATOM 875 O O . GLN A 1 102 ? 13.931 -16.216 -2.038 1.00 76.81 102 GLN A O 1
ATOM 880 N N . ARG A 1 103 ? 14.260 -16.703 -4.198 1.00 73.75 103 ARG A N 1
ATOM 881 C CA . ARG A 1 103 ? 12.904 -16.288 -4.610 1.00 73.75 103 ARG A CA 1
ATOM 882 C C . ARG A 1 103 ? 11.831 -17.200 -4.015 1.00 73.75 103 ARG A C 1
ATOM 884 O O . ARG A 1 103 ? 10.791 -16.693 -3.594 1.00 73.75 103 ARG A O 1
ATOM 891 N N . ALA A 1 104 ? 12.064 -18.511 -3.974 1.00 76.50 104 ALA A N 1
ATOM 892 C CA . ALA A 1 104 ? 11.140 -19.467 -3.365 1.00 76.50 104 ALA A CA 1
ATOM 893 C C . ALA A 1 104 ? 10.997 -19.220 -1.853 1.00 76.50 104 ALA A C 1
ATOM 895 O O . ALA A 1 104 ? 9.878 -19.029 -1.373 1.00 76.50 104 ALA A O 1
ATOM 896 N N . ILE A 1 105 ? 12.116 -19.084 -1.133 1.00 81.50 105 ILE A N 1
ATOM 897 C CA . ILE A 1 105 ? 12.147 -18.747 0.299 1.00 81.50 105 ILE A CA 1
ATOM 898 C C . ILE A 1 105 ? 11.389 -17.439 0.566 1.00 81.50 105 ILE A C 1
ATOM 900 O O . ILE A 1 105 ? 10.571 -17.367 1.482 1.00 81.50 105 ILE A O 1
ATOM 904 N N . ARG A 1 106 ? 11.583 -16.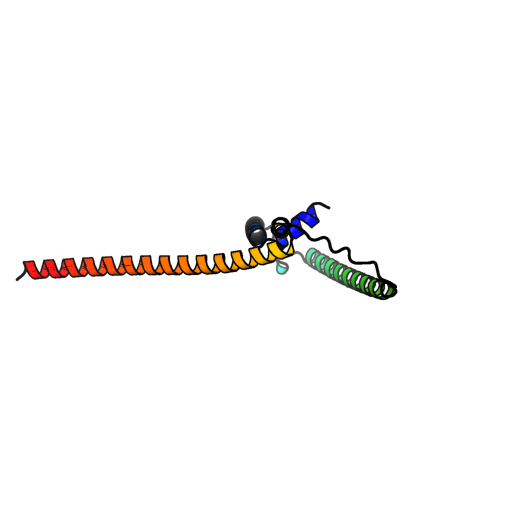403 -0.261 1.00 79.62 106 ARG A N 1
ATOM 905 C CA . ARG A 1 106 ? 10.857 -15.126 -0.125 1.00 79.62 106 ARG A CA 1
ATOM 906 C C . ARG A 1 106 ? 9.350 -15.285 -0.315 1.00 79.62 106 ARG A C 1
ATOM 908 O O . ARG A 1 106 ? 8.584 -14.707 0.453 1.00 79.62 106 ARG A O 1
ATOM 915 N N . LYS A 1 107 ? 8.904 -16.074 -1.301 1.00 84.62 107 LYS A N 1
ATOM 916 C CA . LYS A 1 107 ? 7.470 -16.362 -1.500 1.00 84.62 107 LYS A CA 1
ATOM 917 C C . LYS A 1 107 ? 6.867 -17.054 -0.278 1.00 84.62 107 LYS A C 1
ATOM 919 O O . LYS A 1 107 ? 5.750 -16.712 0.109 1.00 84.62 107 LYS A O 1
ATOM 924 N N . ILE A 1 108 ? 7.596 -17.996 0.321 1.00 88.31 108 ILE A N 1
ATOM 925 C CA . ILE A 1 108 ? 7.181 -18.690 1.547 1.00 88.31 108 ILE A CA 1
ATOM 926 C C . ILE A 1 108 ? 7.056 -17.681 2.695 1.00 88.31 108 ILE A C 1
ATOM 928 O O . ILE A 1 108 ? 5.960 -17.513 3.231 1.00 88.31 108 ILE A O 1
ATOM 932 N N . ARG A 1 109 ? 8.115 -16.909 2.972 1.00 89.12 109 ARG A N 1
ATOM 933 C CA . ARG A 1 109 ? 8.121 -15.872 4.021 1.00 89.12 109 ARG A CA 1
ATOM 934 C C . ARG A 1 109 ? 6.994 -14.853 3.852 1.00 89.12 109 ARG A C 1
ATOM 936 O O . ARG A 1 109 ? 6.348 -14.481 4.826 1.00 89.12 109 ARG A O 1
ATOM 943 N N . TYR A 1 110 ? 6.701 -14.426 2.623 1.00 88.94 110 TYR A N 1
ATOM 944 C CA . TYR A 1 110 ? 5.607 -13.490 2.357 1.00 88.94 110 TYR A CA 1
ATOM 945 C C . TYR A 1 110 ? 4.229 -14.092 2.670 1.00 88.94 110 TYR A C 1
ATOM 947 O O . TYR A 1 110 ? 3.386 -13.435 3.287 1.00 88.94 110 TYR A O 1
ATOM 955 N N . LYS A 1 111 ? 3.991 -15.352 2.278 1.00 89.38 111 LYS A N 1
ATOM 956 C CA . LYS A 1 111 ? 2.751 -16.066 2.624 1.00 89.38 111 LYS A CA 1
ATOM 957 C C . LYS A 1 111 ? 2.600 -16.187 4.142 1.00 89.38 111 LYS A C 1
ATOM 959 O O . LYS A 1 111 ? 1.509 -15.950 4.658 1.00 89.38 111 LYS A O 1
ATOM 964 N N . GLU A 1 112 ? 3.679 -16.499 4.853 1.00 93.25 112 GLU A N 1
ATOM 965 C CA . GLU A 1 112 ? 3.696 -16.564 6.318 1.00 93.25 112 GLU A CA 1
ATOM 966 C C . GLU A 1 112 ? 3.436 -15.205 6.966 1.00 93.25 112 GLU A C 1
ATOM 968 O O . GLU A 1 112 ? 2.604 -15.109 7.865 1.00 93.25 112 GLU A O 1
ATOM 973 N N . LEU A 1 113 ? 4.069 -14.135 6.481 1.00 92.25 113 LEU A N 1
ATOM 974 C CA . LEU A 1 113 ? 3.848 -12.778 6.981 1.00 92.25 113 LEU A CA 1
ATOM 975 C C . LEU A 1 113 ? 2.381 -12.358 6.827 1.00 92.25 113 LEU A C 1
ATOM 977 O O . LEU A 1 113 ? 1.798 -11.792 7.751 1.00 92.25 113 LEU A O 1
ATOM 981 N N . LYS A 1 114 ? 1.762 -12.665 5.681 1.00 92.69 114 LYS A N 1
ATOM 982 C CA . LYS A 1 114 ? 0.339 -12.386 5.446 1.00 92.69 114 LYS A CA 1
ATOM 983 C C . LYS A 1 114 ? -0.552 -13.145 6.435 1.00 92.69 114 LYS A C 1
ATOM 985 O O . LYS A 1 114 ? -1.466 -12.543 6.994 1.00 92.69 114 LYS A O 1
ATOM 990 N N . LYS A 1 115 ? -0.255 -14.426 6.693 1.00 95.00 115 LYS A N 1
ATOM 991 C CA . LYS A 1 115 ? -0.945 -15.225 7.721 1.00 95.00 115 LYS A CA 1
ATOM 992 C C . LYS A 1 115 ? -0.771 -14.612 9.114 1.00 95.00 115 LYS A C 1
ATOM 994 O O . LYS A 1 115 ? -1.761 -14.418 9.807 1.00 95.00 115 LYS A O 1
ATOM 999 N N . ARG A 1 116 ? 0.453 -14.232 9.499 1.00 94.38 116 ARG A N 1
ATOM 1000 C CA . ARG A 1 116 ? 0.744 -13.597 10.798 1.00 94.38 116 ARG A CA 1
ATOM 1001 C C . ARG A 1 116 ? -0.040 -12.302 10.997 1.00 94.38 116 ARG A C 1
ATOM 1003 O O . ARG A 1 116 ? -0.648 -12.131 12.044 1.00 94.38 116 ARG A O 1
ATOM 1010 N N . LYS A 1 117 ? -0.083 -11.421 9.992 1.00 93.31 117 LYS A N 1
ATOM 1011 C CA . LYS A 1 117 ? -0.859 -10.168 10.062 1.00 93.31 117 LYS A CA 1
ATOM 1012 C C . LYS A 1 117 ? -2.351 -10.422 10.290 1.00 93.31 117 LYS A C 1
ATOM 1014 O O . LYS A 1 117 ? -2.958 -9.745 11.113 1.00 93.31 117 LYS A O 1
ATOM 1019 N N . LEU A 1 118 ? -2.922 -11.405 9.592 1.00 94.81 118 LEU A N 1
ATOM 1020 C CA . LEU A 1 118 ? -4.318 -11.801 9.788 1.00 94.81 118 LEU A CA 1
ATOM 1021 C C . LEU A 1 118 ? -4.553 -12.334 11.208 1.00 94.81 118 LEU A C 1
ATOM 1023 O O . LEU A 1 118 ? -5.484 -11.898 11.875 1.00 94.81 118 LEU A O 1
ATOM 1027 N N . LEU A 1 119 ? -3.684 -13.228 11.685 1.00 97.00 119 LEU A N 1
ATOM 1028 C CA . LEU A 1 119 ? -3.789 -13.805 13.026 1.00 97.00 119 LEU A CA 1
ATOM 1029 C C . LEU A 1 119 ? -3.679 -12.743 14.125 1.00 97.00 119 LEU A C 1
ATOM 1031 O O . LEU A 1 119 ? -4.476 -12.763 15.055 1.00 97.00 119 LEU A O 1
ATOM 1035 N N . ILE A 1 120 ? -2.757 -11.785 13.999 1.00 97.25 120 ILE A N 1
ATOM 1036 C CA . ILE A 1 120 ? -2.634 -10.662 14.943 1.00 97.25 120 ILE A CA 1
ATOM 1037 C C . ILE A 1 120 ? -3.936 -9.855 14.985 1.00 97.25 120 ILE A C 1
ATOM 1039 O O . ILE A 1 120 ? -4.453 -9.591 16.065 1.00 97.25 120 ILE A O 1
ATOM 1043 N N . SER A 1 121 ? -4.518 -9.542 13.822 1.00 96.62 121 SER A N 1
ATOM 1044 C CA . SER A 1 121 ? -5.799 -8.829 13.759 1.00 96.62 121 SER A CA 1
ATOM 1045 C C . SER A 1 121 ? -6.933 -9.587 14.454 1.00 96.62 121 SER A C 1
ATOM 1047 O O . SER A 1 121 ? -7.776 -8.959 15.093 1.00 96.62 121 SER A O 1
ATOM 1049 N N . ILE A 1 122 ? -6.976 -10.916 14.322 1.00 97.94 122 ILE A N 1
ATOM 1050 C CA . ILE A 1 122 ? -7.977 -11.761 14.990 1.00 97.94 122 ILE A CA 1
ATOM 1051 C C . ILE A 1 122 ? -7.743 -11.761 16.503 1.00 97.94 122 ILE A C 1
ATOM 1053 O O . ILE A 1 122 ? -8.684 -11.561 17.264 1.00 97.94 122 ILE A O 1
ATOM 1057 N N . ILE A 1 123 ? -6.494 -11.925 16.947 1.00 98.00 123 ILE A N 1
ATOM 1058 C CA . ILE A 1 123 ? -6.127 -11.887 18.369 1.00 98.00 123 ILE A CA 1
ATOM 1059 C C . ILE A 1 123 ? -6.535 -10.552 18.996 1.00 98.00 123 ILE A C 1
ATOM 1061 O O . ILE A 1 123 ? -7.112 -10.536 20.081 1.00 98.00 123 ILE A O 1
ATOM 1065 N N . ASP A 1 124 ? -6.278 -9.434 18.320 1.00 97.88 124 ASP A N 1
ATOM 1066 C CA . ASP A 1 124 ? -6.640 -8.109 18.825 1.00 97.88 124 ASP A CA 1
ATOM 1067 C C . ASP A 1 124 ? -8.160 -7.914 18.907 1.00 97.88 124 ASP A C 1
ATOM 1069 O O . ASP A 1 124 ? -8.650 -7.283 19.847 1.00 97.88 124 ASP A O 1
ATOM 1073 N N . ALA A 1 125 ? -8.919 -8.472 17.958 1.00 97.69 125 ALA A N 1
ATOM 1074 C CA . ALA A 1 125 ? -10.379 -8.476 18.010 1.00 97.69 125 ALA A CA 1
ATOM 1075 C C . ALA A 1 125 ? -10.895 -9.305 19.200 1.00 97.69 125 ALA A C 1
ATOM 1077 O O . ALA A 1 125 ? -11.673 -8.793 20.004 1.00 97.69 125 ALA A O 1
ATOM 1078 N N . LEU A 1 126 ? -10.385 -10.528 19.375 1.00 98.38 126 LEU A N 1
ATOM 1079 C CA . LEU A 1 126 ? -10.754 -11.411 20.487 1.00 98.38 126 LEU A CA 1
ATOM 1080 C C . LEU A 1 126 ? -10.391 -10.810 21.850 1.00 98.38 126 LEU A C 1
ATOM 1082 O O . LEU A 1 126 ? -11.173 -10.885 22.792 1.00 98.38 126 LEU A O 1
ATOM 1086 N N . LYS A 1 127 ? -9.237 -10.143 21.968 1.00 98.44 127 LYS A N 1
ATOM 1087 C CA . LYS A 1 127 ? -8.851 -9.428 23.196 1.00 98.44 127 LYS A CA 1
ATOM 1088 C C . LYS A 1 127 ? -9.843 -8.321 23.555 1.00 98.44 127 LYS A C 1
ATOM 1090 O O . LYS A 1 127 ? -10.179 -8.162 24.727 1.00 98.44 127 LYS A O 1
ATOM 1095 N N . LYS A 1 128 ? -10.322 -7.560 22.565 1.00 98.00 128 LYS A N 1
ATOM 1096 C CA . LYS A 1 128 ? -11.337 -6.511 22.774 1.00 98.00 128 LYS A CA 1
ATOM 1097 C C . LYS A 1 128 ? -12.688 -7.092 23.177 1.00 98.00 128 LYS A C 1
ATOM 1099 O O . LYS A 1 128 ? -13.361 -6.528 24.042 1.00 98.00 128 LYS A O 1
ATOM 1104 N N . GLU A 1 129 ? -13.075 -8.205 22.565 1.00 98.25 129 GLU A N 1
ATOM 1105 C CA . GLU A 1 129 ? -14.310 -8.905 22.901 1.00 98.25 129 GLU A CA 1
ATOM 1106 C C . GLU A 1 129 ? -14.259 -9.457 24.329 1.00 98.25 129 GLU A C 1
ATOM 1108 O O . GLU A 1 129 ? -15.124 -9.113 25.134 1.00 98.25 129 GLU A O 1
ATOM 1113 N N . ASN A 1 130 ? -13.189 -10.171 24.694 1.00 98.25 130 ASN A N 1
ATOM 1114 C CA . ASN A 1 130 ? -12.966 -10.648 26.061 1.00 98.25 130 ASN A CA 1
ATOM 1115 C C . ASN A 1 130 ? -12.995 -9.501 27.077 1.00 98.25 130 ASN A C 1
ATOM 1117 O O . ASN A 1 130 ? -13.659 -9.603 28.104 1.00 98.25 130 ASN A O 1
ATOM 1121 N N . ALA A 1 131 ? -12.340 -8.372 26.788 1.00 98.31 131 ALA A N 1
ATOM 1122 C CA . ALA A 1 131 ? -12.378 -7.209 27.676 1.00 98.31 131 ALA A CA 1
ATOM 1123 C C . ALA A 1 131 ? -13.808 -6.666 27.871 1.00 98.31 131 ALA A C 1
ATOM 1125 O O . ALA A 1 131 ? -14.178 -6.265 28.976 1.00 98.31 131 ALA A O 1
ATOM 1126 N N . SER A 1 132 ? -14.624 -6.666 26.815 1.00 98.06 132 SER A N 1
ATOM 1127 C CA . SER A 1 132 ? -16.031 -6.254 26.877 1.00 98.06 132 SER A CA 1
ATOM 1128 C C . SER A 1 132 ? -16.880 -7.244 27.678 1.00 98.06 132 SER A C 1
ATOM 1130 O O . SER A 1 132 ? -17.683 -6.830 28.516 1.00 98.06 132 SER A O 1
ATOM 1132 N N . GLN A 1 133 ? -16.669 -8.545 27.472 1.00 98.25 133 GLN A N 1
ATOM 1133 C CA . GLN A 1 133 ? -17.345 -9.607 28.216 1.00 98.25 133 GLN A CA 1
ATOM 1134 C C . GLN A 1 133 ? -16.994 -9.555 29.708 1.00 98.25 133 GLN A C 1
ATOM 1136 O O . GLN A 1 133 ? -17.905 -9.549 30.533 1.00 98.25 133 GLN A O 1
ATOM 1141 N N . CYS A 1 134 ? -15.716 -9.395 30.069 1.00 98.06 134 CYS A N 1
ATOM 1142 C CA . CYS A 1 134 ? -15.286 -9.234 31.462 1.00 98.06 134 CYS A CA 1
ATOM 1143 C C . CYS A 1 134 ? -15.965 -8.037 32.142 1.00 98.06 134 CYS A C 1
ATOM 1145 O O . CYS A 1 134 ? -16.462 -8.163 33.259 1.00 98.06 134 CYS A O 1
ATOM 1147 N N . LYS A 1 135 ? -16.057 -6.885 31.461 1.00 98.06 135 LYS A N 1
ATOM 1148 C CA . LYS A 1 135 ? -16.781 -5.710 31.985 1.00 98.06 135 LYS A CA 1
ATOM 1149 C C . LYS A 1 135 ? -18.264 -6.001 32.210 1.00 98.06 135 LYS A C 1
ATOM 1151 O O . LYS A 1 135 ? -18.826 -5.578 33.218 1.00 98.06 135 LYS A O 1
ATOM 1156 N N . LYS A 1 136 ? -18.901 -6.721 31.282 1.00 98.12 136 LYS A N 1
ATOM 1157 C CA . LYS A 1 136 ? -20.315 -7.097 31.393 1.00 98.12 136 LYS A CA 1
ATOM 1158 C C . LYS A 1 136 ? -20.546 -8.056 32.559 1.00 98.12 136 LYS A C 1
ATOM 1160 O O . LYS A 1 136 ? -21.460 -7.820 33.342 1.00 98.12 136 LYS A O 1
ATOM 1165 N N . ILE A 1 137 ? -19.699 -9.075 32.704 1.00 97.94 137 ILE A N 1
ATOM 1166 C CA . ILE A 1 137 ? -19.727 -10.008 33.838 1.00 97.94 137 ILE A CA 1
ATOM 1167 C C . ILE A 1 137 ? -19.587 -9.237 35.149 1.00 97.94 137 ILE A C 1
ATOM 1169 O O . ILE A 1 137 ? -20.436 -9.384 36.020 1.00 97.94 137 ILE A O 1
ATOM 1173 N N . HIS A 1 138 ? -18.598 -8.347 35.254 1.00 97.75 138 HIS A N 1
ATOM 1174 C CA . HIS A 1 138 ? -18.385 -7.548 36.459 1.00 97.75 138 HIS A CA 1
ATOM 1175 C C . HIS A 1 138 ? -19.598 -6.667 36.805 1.00 97.75 138 HIS A C 1
ATOM 1177 O O . HIS A 1 138 ? -20.020 -6.602 37.957 1.00 97.75 138 HIS A O 1
ATOM 1183 N N . SER A 1 139 ? -20.218 -6.028 35.806 1.00 97.12 139 SER A N 1
ATOM 1184 C CA . SER A 1 139 ? -21.438 -5.240 36.021 1.00 97.12 139 SER A CA 1
ATOM 1185 C C . SER A 1 139 ? -22.622 -6.093 36.483 1.00 97.12 139 SER A C 1
ATOM 1187 O O . SER A 1 139 ? -23.399 -5.633 37.318 1.00 97.12 139 SER A O 1
ATOM 1189 N N . LEU A 1 140 ? -22.784 -7.301 35.938 1.00 96.88 140 LEU A N 1
ATOM 1190 C CA . LEU A 1 140 ? -23.851 -8.220 36.333 1.00 96.88 140 LEU A CA 1
ATOM 1191 C C . LEU A 1 140 ? -23.621 -8.785 37.737 1.00 96.88 140 LEU A C 1
ATOM 1193 O O . LEU A 1 140 ? -24.568 -8.831 38.512 1.00 96.88 140 LEU A O 1
ATOM 1197 N N . GLN A 1 141 ? -22.381 -9.146 38.075 1.00 96.50 141 GLN A N 1
ATOM 1198 C CA . GLN A 1 141 ? -21.991 -9.568 39.423 1.00 96.50 141 GLN A CA 1
ATOM 1199 C C . GLN A 1 141 ? -22.324 -8.484 40.447 1.00 96.50 141 GLN A C 1
ATOM 1201 O O . GLN A 1 141 ? -23.046 -8.758 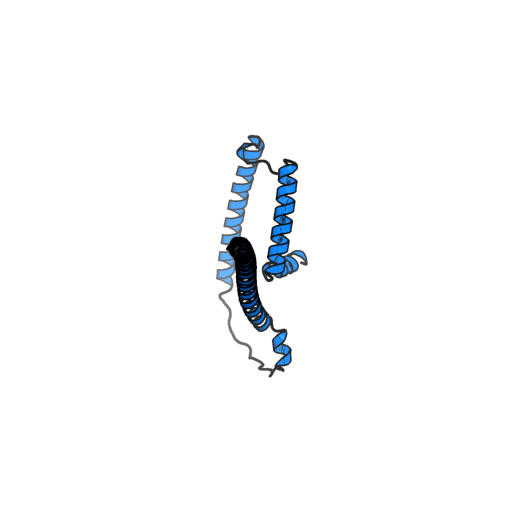41.396 1.00 96.50 141 GLN A O 1
ATOM 1206 N N . LYS A 1 142 ? -21.931 -7.231 40.181 1.00 95.50 142 LYS A N 1
ATOM 1207 C CA . LYS A 1 142 ? -22.262 -6.102 41.058 1.00 95.50 142 LYS A CA 1
ATOM 1208 C C . LYS A 1 142 ? -23.771 -5.952 41.275 1.00 95.50 142 LYS A C 1
ATOM 1210 O O . LYS A 1 142 ? -24.215 -5.816 42.406 1.00 95.50 142 LYS A O 1
ATOM 1215 N N . LYS A 1 143 ? -24.569 -6.023 40.202 1.00 95.00 143 LYS A N 1
ATOM 1216 C CA . LYS A 1 143 ? -26.037 -5.970 40.313 1.00 95.00 143 LYS A CA 1
ATOM 1217 C C . LYS A 1 143 ? -26.595 -7.121 41.150 1.00 95.00 143 LYS A C 1
ATOM 1219 O O . LYS A 1 143 ? -27.535 -6.910 41.903 1.00 95.00 143 LYS A O 1
ATOM 1224 N N . LEU A 1 144 ? -26.043 -8.323 40.993 1.00 94.81 144 LEU A N 1
ATOM 1225 C CA . LEU A 1 144 ? -26.467 -9.506 41.734 1.00 94.81 144 LEU A CA 1
ATOM 1226 C C . LEU A 1 144 ? -26.166 -9.360 43.233 1.00 94.81 144 LEU A C 1
ATOM 1228 O O . LEU A 1 144 ? -27.025 -9.657 44.063 1.00 94.81 144 LEU A O 1
ATOM 1232 N N . ASP A 1 145 ? -24.988 -8.846 43.574 1.00 94.31 145 ASP A N 1
ATOM 1233 C CA . ASP A 1 145 ? -24.599 -8.570 44.957 1.00 94.31 145 ASP A CA 1
ATOM 1234 C C . ASP A 1 145 ? -25.487 -7.475 45.573 1.00 94.31 145 ASP A C 1
ATOM 1236 O O . ASP A 1 145 ? -26.028 -7.663 46.661 1.00 94.31 145 ASP A O 1
ATOM 1240 N N . ASP A 1 146 ? -25.759 -6.396 44.829 1.00 92.06 146 ASP A N 1
ATOM 1241 C CA . ASP A 1 146 ? -26.678 -5.328 45.250 1.00 92.06 146 ASP A CA 1
ATOM 1242 C C . ASP A 1 146 ? -28.109 -5.850 45.497 1.00 92.06 146 ASP A C 1
ATOM 1244 O O . ASP A 1 146 ? -28.806 -5.356 46.386 1.00 92.06 146 ASP A O 1
ATOM 1248 N N . THR A 1 147 ? -28.575 -6.840 44.722 1.00 90.56 147 THR A N 1
ATOM 1249 C CA . THR A 1 147 ? -29.890 -7.470 44.947 1.00 90.56 147 THR A CA 1
ATOM 1250 C C . THR A 1 147 ? -29.911 -8.400 46.154 1.00 90.56 147 THR A C 1
ATOM 1252 O O . THR A 1 147 ? -30.904 -8.397 46.873 1.00 90.56 147 THR A O 1
ATOM 1255 N N . LYS A 1 148 ? -28.829 -9.145 46.418 1.00 83.06 148 LYS A N 1
ATOM 1256 C CA . LYS A 1 148 ? -28.732 -10.048 47.578 1.00 83.06 148 LYS A CA 1
ATOM 1257 C C . LYS A 1 148 ? -28.707 -9.306 48.911 1.00 83.06 148 LYS A C 1
ATOM 1259 O O . LYS A 1 148 ? -29.173 -9.845 49.898 1.00 83.06 148 LYS A O 1
ATOM 1264 N N . ILE A 1 149 ? -28.168 -8.087 48.942 1.00 71.00 149 ILE A N 1
ATOM 1265 C CA . ILE A 1 149 ? -28.135 -7.247 50.152 1.00 71.00 149 ILE A CA 1
ATOM 1266 C C . ILE A 1 149 ? -29.533 -6.691 50.496 1.00 71.00 149 ILE A C 1
ATOM 1268 O O . ILE A 1 149 ? -29.776 -6.296 51.632 1.00 71.00 149 ILE A O 1
ATOM 1272 N N . LYS A 1 150 ? -30.453 -6.628 49.523 1.00 62.62 150 LYS A N 1
ATOM 1273 C CA . LYS A 1 150 ? -31.804 -6.062 49.695 1.00 62.62 150 LYS A CA 1
ATOM 1274 C C . LYS A 1 150 ? -32.881 -7.082 50.085 1.00 62.62 150 LYS A C 1
ATOM 1276 O O . LYS A 1 150 ? -33.995 -6.659 50.385 1.00 62.62 150 LYS A O 1
ATOM 1281 N N . THR A 1 151 ? -32.571 -8.374 50.040 1.00 52.69 151 THR A N 1
ATOM 1282 C CA . THR A 1 151 ? -33.420 -9.489 50.500 1.00 52.69 151 THR A CA 1
ATOM 1283 C C . THR A 1 151 ? -32.935 -9.995 51.839 1.00 52.69 151 THR A C 1
ATOM 1285 O O . THR A 1 151 ? -33.789 -10.191 52.725 1.00 52.69 151 THR A O 1
#

pLDDT: mean 79.54, std 16.41, range [34.41, 98.44]

Secondary structure (DSSP, 8-state):
-HHHHHHHHHHH-HHHHHHHHHHHHHHHHHHHHTT-S--GGGS-HHHHHHHHHHHHHHHHHHHHHHHHHHHHHTTS---------------TTGGGGSHHHHHHHHHHHHHHHHHHHHHHHHHHHHHHHHHHHHHHHHHHHHHHHHHHTT-

Foldseek 3Di:
DVVVVVVCVCVLDPVSVVVVVVVVVVVVVVCVVVVVDPDLVRDDPVVNVVVVVVVVVVVVVVVVVVVVVVVVVVVPVDDDDDDDDDDDPDDPVVCCVPPVVVSVVVVVVVVVVVVVVVVVVVVVVVVVVVVVVVVVVVVVVVVVVVVVVVD